Protein 1ZPW (pdb70)

Nearest PDB structures (foldseek):
  1zpw-assembly1_X  TM=1.012E+00  e=1.847E-15  Thermus thermophilus
  4es3-assembly1_A-2  TM=8.949E-01  e=5.637E-07  Halalkalibacterium halodurans C-125
  8d3q-assembly1_F  TM=9.125E-01  e=1.362E-06  Halalkalibacterium halodurans C-125
  5h1p-assembly1_B  TM=8.900E-01  e=9.610E-06  Xanthomonas albilineans GPE PC73
  7f84-assembly1_B  TM=8.403E-01  e=1.591E-05  Leptospira interrogans serovar Copenhageni str. Fiocruz L1-130

Radius of gyration: 12.7 Å; Cα contacts (8 Å, |Δi|>4): 109; chains: 1; bounding box: 32×26×33 Å

Solvent-accessible surface area: 5811 Å² total; per-residue (Å²): 96,151,90,29,17,25,0,29,11,100,5,84,52,95,80,46,74,86,107,1,12,97,14,0,111,76,21,14,116,92,32,117,162,46,27,0,55,0,97,0,45,133,163,51,18,81,38,0,94,116,92,1,146,176,52,24,58,111,78,109,14,45,39,153,47,109,83,36,93,66,123,44,150,56,173,76,147,41,69,164,48,182

Foldseek 3Di:
DWFKKKKFKDAPDPVLVVVLVVLCVVFAADWDPGITIGTDDPVVVVVNVVVNVVRGPVVGMDMDIGGDDDWDDDDDDTDDTD

Structure (mmCIF, N/CA/C/O backbone):
data_1ZPW
#
_entry.id   1ZPW
#
_cell.length_a   44.234
_cell.length_b   55.964
_cell.length_c   74.937
_cell.angle_alpha   90.00
_cell.angle_beta   90.00
_cell.angle_gamma   90.00
#
_symmetry.space_group_name_H-M   'I 2 2 2'
#
loop_
_entity.id
_entity.type
_entity.pdbx_description
1 polymer 'hypothetical protein TT1823'
2 water water
#
loop_
_atom_site.group_PDB
_atom_site.id
_atom_site.type_symbol
_atom_site.label_atom_id
_atom_site.label_alt_id
_atom_site.label_comp_id
_atom_site.label_asym_id
_atom_site.label_entity_id
_atom_site.label_seq_id
_atom_site.pdbx_PDB_ins_code
_atom_site.Cartn_x
_atom_site.Cartn_y
_atom_site.Cartn_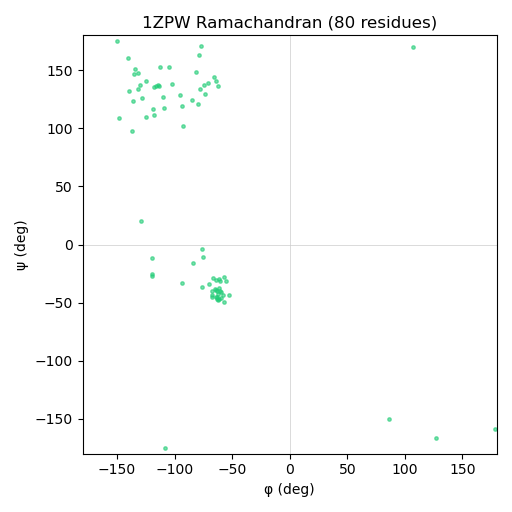z
_atom_site.occupancy
_atom_site.B_iso_or_equiv
_atom_site.auth_seq_id
_atom_site.auth_comp_id
_atom_site.auth_asym_id
_atom_site.auth_atom_id
_atom_site.pdbx_PDB_model_num
ATOM 1 N N . GLY A 1 2 ? 21.937 12.158 3.557 1.00 34.65 2 GLY X N 1
ATOM 2 C CA . GLY A 1 2 ? 20.888 12.976 4.228 1.00 33.23 2 GLY X CA 1
ATOM 3 C C . GLY A 1 2 ? 20.589 12.417 5.609 1.00 31.87 2 GLY X C 1
ATOM 4 O O . GLY A 1 2 ? 21.456 11.765 6.215 1.00 33.15 2 GLY X O 1
ATOM 5 N N . LYS A 1 3 ? 19.379 12.641 6.114 1.00 30.45 3 LYS X N 1
ATOM 6 C CA . LYS A 1 3 ? 19.044 12.089 7.441 1.00 28.02 3 LYS X CA 1
ATOM 7 C C . LYS A 1 3 ? 18.880 10.563 7.431 1.00 26.87 3 LYS X C 1
ATOM 8 O O . LYS A 1 3 ? 18.320 9.949 6.514 1.00 26.44 3 LYS X O 1
ATOM 14 N N . ARG A 1 4 ? 19.400 9.940 8.467 1.00 23.26 4 ARG X N 1
ATOM 15 C CA . ARG A 1 4 ? 19.239 8.519 8.599 1.00 21.17 4 ARG X CA 1
ATOM 16 C C . ARG A 1 4 ? 19.003 8.285 10.065 1.00 18.04 4 ARG X C 1
ATOM 17 O O . ARG A 1 4 ? 19.340 9.133 10.889 1.00 16.09 4 ARG X O 1
ATOM 25 N N . LEU A 1 5 ? 18.437 7.123 10.384 1.00 16.35 5 LEU X N 1
ATOM 26 C CA . LEU A 1 5 ? 18.263 6.704 11.781 1.00 14.77 5 LEU X CA 1
ATOM 27 C C . LEU A 1 5 ? 19.575 6.182 12.370 1.00 14.14 5 LEU X C 1
ATOM 28 O O . LEU A 1 5 ? 20.287 5.393 11.737 1.00 13.46 5 LEU X O 1
ATOM 33 N N . TYR A 1 6 ? 19.886 6.645 13.575 1.00 13.74 6 TYR X N 1
ATOM 34 C CA . TYR A 1 6 ? 21.024 6.104 14.336 1.00 13.20 6 TYR X CA 1
ATOM 35 C C . TYR A 1 6 ? 20.543 5.643 15.685 1.00 13.24 6 TYR X C 1
ATOM 36 O O . TYR A 1 6 ? 19.705 6.289 16.318 1.00 14.02 6 TYR X O 1
ATOM 45 N N . ALA A 1 7 ? 21.080 4.513 16.148 1.00 11.76 7 ALA X N 1
ATOM 46 C CA . ALA A 1 7 ? 20.893 4.106 17.540 1.00 10.64 7 ALA X CA 1
ATOM 47 C C . ALA A 1 7 ? 22.112 4.607 18.298 1.00 11.07 7 ALA X C 1
ATOM 48 O O . ALA A 1 7 ? 23.257 4.376 17.890 1.00 11.02 7 ALA X O 1
ATOM 50 N N . VAL A 1 8 ? 21.865 5.311 19.391 1.00 11.18 8 VAL X N 1
ATOM 51 C CA . VAL A 1 8 ? 22.970 5.902 20.159 1.00 11.16 8 VAL X CA 1
ATOM 52 C C . VAL A 1 8 ? 22.924 5.268 21.538 1.00 11.36 8 VAL X C 1
ATOM 53 O O . VAL A 1 8 ? 21.987 5.524 22.287 1.00 10.88 8 VAL X O 1
ATOM 57 N N . ALA A 1 9 ? 23.937 4.447 21.856 1.00 10.16 9 ALA X N 1
ATOM 58 C CA . ALA A 1 9 ? 23.940 3.673 23.084 1.00 11.00 9 ALA X CA 1
ATOM 59 C C . ALA A 1 9 ? 25.092 4.124 23.950 1.00 11.70 9 ALA X C 1
ATOM 60 O O . ALA A 1 9 ? 26.210 4.322 23.462 1.00 12.38 9 ALA X O 1
ATOM 62 N N . TYR A 1 10 ? 24.827 4.287 25.239 1.00 12.12 10 TYR X N 1
ATOM 63 C CA . TYR A 1 10 ? 25.857 4.823 26.127 1.00 12.99 10 TYR X CA 1
ATOM 64 C C . TYR A 1 10 ? 25.980 4.055 27.413 1.00 13.06 10 TYR X C 1
ATOM 65 O O . TYR A 1 10 ? 25.020 3.439 27.901 1.00 13.19 10 TYR X O 1
ATOM 74 N N . ASP A 1 11 ? 27.183 4.071 27.944 1.00 12.57 11 ASP X N 1
ATOM 75 C CA . ASP A 1 11 ? 27.503 3.383 29.177 1.00 13.08 11 ASP X CA 1
ATOM 76 C C . ASP A 1 11 ? 28.365 4.383 29.947 1.00 13.36 11 ASP X C 1
ATOM 77 O O . ASP A 1 11 ? 29.561 4.515 29.676 1.00 13.86 11 ASP X O 1
ATOM 82 N N . ILE A 1 12 ? 27.726 5.120 30.871 1.00 13.25 12 ILE X N 1
ATOM 83 C CA . ILE A 1 12 ? 28.366 6.213 31.614 1.00 13.18 12 ILE X CA 1
ATOM 84 C C . ILE A 1 12 ? 28.196 5.921 33.105 1.00 13.46 12 ILE X C 1
ATOM 85 O O . ILE A 1 12 ? 27.087 5.977 33.602 1.00 14.25 12 ILE X O 1
ATOM 92 N N . PRO A 1 13 ? 29.253 5.580 33.803 1.00 13.63 13 PRO X N 1
ATOM 93 C CA . PRO A 1 13 ? 29.099 5.216 35.230 1.00 14.79 13 PRO X CA 1
ATOM 94 C C . PRO A 1 13 ? 28.674 6.337 36.143 1.00 15.70 13 PRO X C 1
ATOM 95 O O . PRO A 1 13 ? 27.986 6.104 37.188 1.00 16.55 13 PRO X O 1
ATOM 99 N N . ASP A 1 14 ? 29.042 7.558 35.773 1.00 14.93 14 ASP X N 1
ATOM 100 C CA . ASP A 1 14 ? 28.776 8.724 36.590 1.00 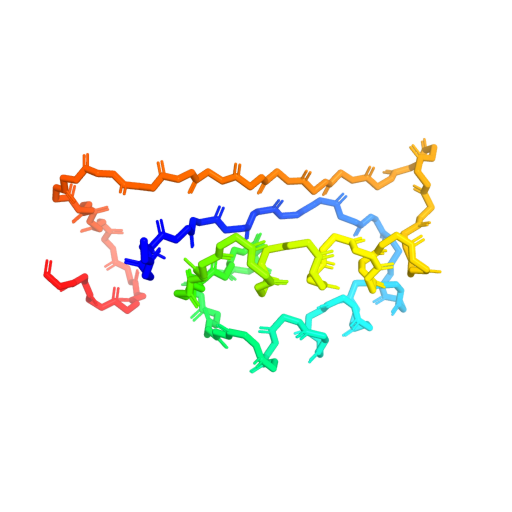15.03 14 ASP X CA 1
ATOM 101 C C . ASP A 1 14 ? 27.391 9.300 36.358 1.00 14.44 14 ASP X C 1
ATOM 102 O O . ASP A 1 14 ? 27.023 9.639 35.212 1.00 13.70 14 ASP X O 1
ATOM 107 N N . ASP A 1 15 ? 26.598 9.423 37.428 1.00 14.46 15 ASP X N 1
ATOM 108 C CA . ASP A 1 15 ? 25.208 9.861 37.236 1.00 14.13 15 ASP X CA 1
ATOM 109 C C . ASP A 1 15 ? 25.084 11.267 36.633 1.00 14.27 15 ASP X C 1
ATOM 110 O O . ASP A 1 15 ? 24.223 11.501 35.786 1.00 13.74 15 ASP X O 1
ATOM 115 N N . THR A 1 16 ? 25.911 12.212 37.114 1.00 14.87 16 THR X N 1
ATOM 116 C CA . THR A 1 16 ? 25.845 13.585 36.630 1.00 15.20 16 THR X CA 1
ATOM 117 C C . THR A 1 16 ? 26.183 13.674 35.137 1.00 13.90 16 THR X C 1
ATOM 118 O O . THR A 1 16 ? 25.458 14.327 34.394 1.00 14.28 16 THR X O 1
ATOM 122 N N . ARG A 1 17 ? 27.262 13.022 34.720 1.00 13.05 17 ARG X N 1
ATOM 123 C CA . ARG A 1 17 ? 27.607 12.991 33.295 1.00 12.74 17 ARG X CA 1
ATOM 124 C C . ARG A 1 17 ? 26.502 12.325 32.495 1.00 12.79 17 ARG X C 1
ATOM 125 O O . ARG A 1 17 ? 26.196 12.771 31.401 1.00 12.33 17 ARG X O 1
ATOM 133 N N . ARG A 1 18 ? 25.877 11.288 33.052 1.00 12.13 18 ARG X N 1
ATOM 134 C CA . ARG A 1 18 ? 24.831 10.586 32.299 1.00 11.49 18 ARG X CA 1
ATOM 135 C C . ARG A 1 18 ? 23.604 11.473 32.086 1.00 12.00 18 ARG X C 1
ATOM 136 O O . ARG A 1 18 ? 23.003 11.470 31.011 1.00 12.47 18 ARG X O 1
ATOM 144 N N . VAL A 1 19 ? 23.245 12.238 33.121 1.00 11.66 19 VAL X N 1
ATOM 145 C CA . VAL A 1 19 ? 22.098 13.140 33.030 1.00 13.02 19 VAL X CA 1
ATOM 146 C C . VAL A 1 19 ? 22.401 14.184 31.947 1.00 12.91 19 VAL X C 1
ATOM 147 O O . VAL A 1 19 ? 21.551 14.480 31.104 1.00 13.59 19 VAL X O 1
ATOM 151 N N . LYS A 1 20 ? 23.626 14.728 31.974 1.00 12.37 20 LYS X N 1
ATOM 152 C CA . LYS A 1 20 ? 23.979 15.742 30.969 1.00 13.19 20 LYS X CA 1
ATOM 153 C C . LYS A 1 20 ? 23.951 15.180 29.549 1.00 13.05 20 LYS X C 1
ATOM 154 O O . LYS A 1 20 ? 23.452 15.836 28.604 1.00 13.48 20 LYS X O 1
ATOM 160 N N . LEU A 1 21 ? 24.442 13.945 29.402 1.00 12.88 21 LEU X N 1
ATOM 161 C CA . LEU A 1 21 ? 24.452 13.323 28.079 1.00 12.46 21 LEU X CA 1
ATOM 162 C C . LEU A 1 21 ? 23.026 13.044 27.605 1.00 12.60 21 LEU X C 1
ATOM 163 O O . LEU A 1 21 ? 22.704 13.315 26.473 1.00 11.28 21 LEU X O 1
ATOM 168 N N . ALA A 1 22 ? 22.170 12.528 28.475 1.00 12.24 22 ALA X N 1
ATOM 169 C CA . ALA A 1 22 ? 20.771 12.311 28.082 1.00 11.32 22 ALA X CA 1
ATOM 170 C C . ALA A 1 22 ? 20.073 13.597 27.676 1.00 12.52 22 ALA X C 1
ATOM 171 O O . ALA A 1 22 ? 19.304 13.608 26.711 1.00 13.09 22 ALA X O 1
ATOM 173 N N . ASN A 1 23 ? 20.326 14.671 28.404 1.00 12.51 23 ASN X N 1
ATOM 174 C CA . ASN A 1 23 ? 19.732 15.951 28.066 1.00 13.44 23 ASN X CA 1
ATOM 175 C C . ASN A 1 23 ? 20.216 16.427 26.711 1.00 12.89 23 ASN X C 1
ATOM 176 O O . ASN A 1 23 ? 19.439 16.966 25.907 1.00 14.12 23 ASN X O 1
ATOM 185 N N . LEU A 1 24 ? 21.498 16.200 26.430 1.00 11.81 24 LEU X N 1
ATOM 186 C CA . LEU A 1 24 ? 22.023 16.517 25.096 1.00 12.28 24 LEU X CA 1
ATOM 187 C C . LEU A 1 24 ? 21.322 15.709 24.001 1.00 13.04 24 LEU X C 1
ATOM 188 O O . LEU A 1 24 ? 20.880 16.256 22.984 1.00 12.71 24 LEU X O 1
ATOM 193 N N . LEU A 1 25 ? 21.186 14.396 24.231 1.00 12.22 25 LEU X N 1
ATOM 194 C CA . LEU A 1 25 ? 20.592 13.532 23.222 1.00 11.82 25 LEU X CA 1
ATOM 195 C C . LEU A 1 25 ? 19.133 13.897 22.881 1.00 12.40 25 LEU X C 1
ATOM 196 O O . LEU A 1 25 ? 18.712 13.715 21.749 1.00 12.46 25 LEU X O 1
ATOM 201 N N . LYS A 1 26 ? 18.414 14.454 23.848 1.00 13.31 26 LYS X N 1
ATOM 202 C CA . LYS A 1 26 ? 17.057 14.956 23.619 1.00 14.97 26 LYS X CA 1
ATOM 203 C C . LYS A 1 26 ? 16.978 15.999 22.507 1.00 16.04 26 LYS X C 1
ATOM 204 O O . LYS A 1 26 ? 15.946 16.131 21.848 1.00 16.17 26 LYS X O 1
ATOM 210 N N . SER A 1 27 ? 18.067 16.738 22.282 1.00 15.77 27 SER X N 1
ATOM 211 C CA . SER A 1 27 ? 18.070 17.746 21.225 1.00 18.01 27 SER X CA 1
ATOM 212 C C . SER A 1 27 ? 18.175 17.124 19.824 1.00 17.08 27 SER X C 1
ATOM 213 O O . SER A 1 27 ? 17.937 17.789 18.791 1.00 18.53 27 SER X O 1
ATOM 216 N N . TYR A 1 28 ? 18.476 15.815 19.763 1.00 15.75 28 TYR X N 1
ATOM 217 C CA . TYR A 1 28 ? 18.625 15.118 18.494 1.00 15.95 28 TYR X CA 1
ATOM 218 C C . TYR A 1 28 ? 17.662 13.969 18.283 1.00 14.92 28 TYR X C 1
ATOM 219 O O . TYR A 1 28 ? 17.593 13.423 17.187 1.00 16.76 28 TYR X O 1
ATOM 228 N N . GLY A 1 29 ? 16.962 13.558 19.333 1.00 13.48 29 GLY X N 1
ATOM 229 C CA . GLY A 1 29 ? 16.133 12.383 19.202 1.00 12.54 29 GLY X CA 1
ATOM 230 C C . GLY A 1 29 ? 15.439 12.029 20.476 1.00 12.37 29 GLY X C 1
ATOM 231 O O . GLY A 1 29 ? 15.295 12.878 21.371 1.00 11.92 29 GLY X O 1
ATOM 232 N N . GLU A 1 30 ? 15.022 10.768 20.586 1.00 12.93 30 GLU X N 1
ATOM 233 C CA . GLU A 1 30 ? 14.195 10.339 21.702 1.00 13.87 30 GLU X CA 1
ATOM 234 C C . GLU A 1 30 ? 14.730 9.067 22.331 1.00 13.18 30 GLU X C 1
ATOM 235 O O . GLU A 1 30 ? 15.296 8.192 21.653 1.00 14.06 30 GLU X O 1
ATOM 241 N N . ARG A 1 31 ? 14.526 8.965 23.628 1.00 12.92 31 ARG X N 1
ATOM 242 C CA . ARG A 1 31 ? 14.871 7.757 24.380 1.00 13.16 31 ARG X CA 1
ATOM 243 C C . ARG A 1 31 ? 14.035 6.565 23.919 1.00 14.07 31 ARG X C 1
ATOM 244 O O . ARG A 1 31 ? 12.832 6.692 23.686 1.00 14.95 31 ARG X O 1
ATOM 252 N N . VAL A 1 32 ? 14.671 5.399 23.836 1.00 14.06 32 VAL X N 1
ATOM 253 C CA . VAL A 1 32 ? 13.934 4.143 23.624 1.00 13.85 32 VAL X CA 1
ATOM 254 C C . VAL A 1 32 ? 14.122 3.131 24.756 1.00 14.33 32 VAL X C 1
ATOM 255 O O . VAL A 1 32 ? 13.265 2.268 24.940 1.00 15.70 32 VAL X O 1
ATOM 259 N N . GLN A 1 33 ? 15.244 3.225 25.474 1.00 14.70 33 GLN X N 1
ATOM 260 C CA . GLN A 1 33 ? 15.624 2.328 26.573 1.00 15.93 33 GLN X CA 1
ATOM 261 C C . GLN A 1 33 ? 16.457 3.111 27.547 1.00 15.98 33 GLN X C 1
ATOM 262 O O . GLN A 1 33 ? 16.812 4.264 27.292 1.00 16.47 33 GLN X O 1
ATOM 268 N N . LEU A 1 34 ? 16.804 2.475 28.668 1.00 17.21 34 LEU X N 1
ATOM 269 C CA . LEU A 1 34 ? 17.564 3.149 29.735 1.00 18.21 34 LEU X CA 1
ATOM 270 C C . LEU A 1 34 ? 18.888 3.774 29.271 1.00 18.20 34 LEU X C 1
ATOM 271 O O . LEU A 1 34 ? 19.337 4.787 29.832 1.00 18.59 34 LEU X O 1
ATOM 276 N N . SER A 1 35 ? 19.503 3.158 28.269 1.00 16.37 35 SER X N 1
ATOM 277 C CA . SER A 1 35 ? 20.830 3.564 27.792 1.00 15.75 35 SER X CA 1
ATOM 278 C C . SER A 1 35 ? 20.855 3.762 26.296 1.00 13.59 35 SER X C 1
ATOM 279 O O . SER A 1 35 ? 21.941 3.720 25.716 1.00 12.89 35 SER X O 1
ATOM 282 N N . VAL A 1 36 ? 19.695 3.959 25.654 1.00 11.92 36 VAL X N 1
ATOM 283 C CA . VAL A 1 36 ? 19.671 4.107 24.199 1.00 12.41 36 VAL X CA 1
ATOM 284 C C . VAL A 1 36 ? 18.708 5.185 23.726 1.00 12.22 36 VAL X C 1
ATOM 285 O O . VAL A 1 36 ? 17.565 5.210 24.178 1.00 12.74 36 VAL X O 1
ATOM 289 N N . PHE A 1 37 ? 19.191 6.051 22.822 1.00 11.86 37 PHE X N 1
ATOM 290 C CA . PHE A 1 37 ? 18.354 6.993 22.094 1.00 10.48 37 PHE X CA 1
ATOM 291 C C . PHE A 1 37 ? 18.315 6.657 20.633 1.00 11.87 37 PHE X C 1
ATOM 292 O O . PHE A 1 37 ? 19.289 6.119 20.096 1.00 12.50 37 PHE X O 1
ATOM 300 N N . GLU A 1 38 ? 17.211 7.029 19.972 1.00 11.68 38 GLU X N 1
ATOM 301 C CA . GLU A 1 38 ? 17.150 6.956 18.520 1.00 11.59 38 GLU X CA 1
ATOM 302 C C . GLU A 1 38 ? 17.139 8.353 17.973 1.00 12.34 38 GLU X C 1
ATOM 303 O O . GLU A 1 38 ? 16.282 9.146 18.361 1.00 13.31 38 GLU X O 1
ATOM 309 N N . CYS A 1 39 ? 18.056 8.629 17.052 1.00 12.18 39 CYS X N 1
ATOM 310 C CA . CYS A 1 39 ? 18.284 9.990 16.549 1.00 12.85 39 CYS X CA 1
ATOM 311 C C . CYS A 1 39 ? 18.333 9.984 15.036 1.00 13.86 39 CYS X C 1
ATOM 312 O O . CYS A 1 39 ? 19.032 9.194 14.417 1.00 14.52 39 CYS X O 1
ATOM 315 N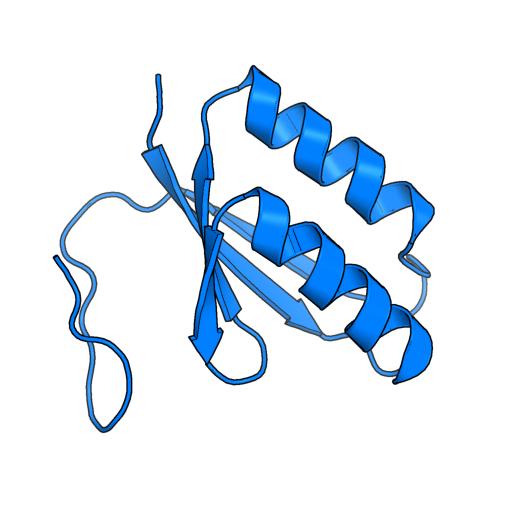 N . TYR A 1 40 ? 17.633 10.928 14.419 1.00 14.46 40 TYR X N 1
ATOM 316 C CA . TYR A 1 40 ? 17.760 11.106 12.980 1.00 14.83 40 TYR X CA 1
ATOM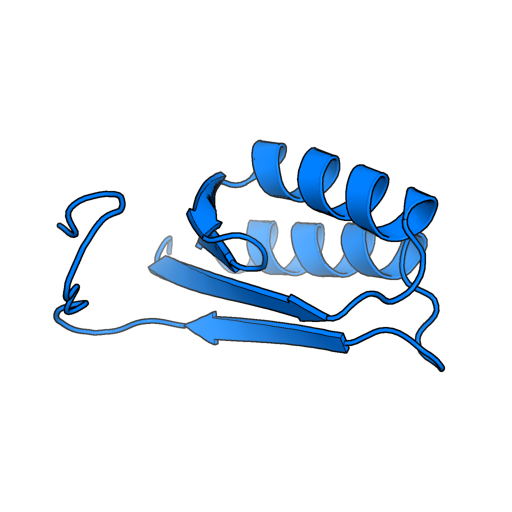 317 C C . TYR A 1 40 ? 18.804 12.155 12.713 1.00 14.83 40 TYR X C 1
ATOM 318 O O . TYR A 1 40 ? 18.669 13.284 13.182 1.00 16.63 40 TYR X O 1
ATOM 327 N N . LEU A 1 41 ? 19.865 11.777 12.014 1.00 14.84 41 LEU X N 1
ATOM 328 C CA . LEU A 1 41 ? 21.026 12.664 11.839 1.00 16.45 41 LEU X CA 1
ATOM 329 C C . LEU A 1 41 ? 21.472 12.649 10.407 1.00 18.12 41 LEU X C 1
ATOM 330 O O . LEU A 1 41 ? 21.397 11.608 9.708 1.00 18.90 41 LEU X O 1
ATOM 335 N N . ASP A 1 42 ? 21.970 13.793 9.960 1.00 20.43 42 ASP X N 1
ATOM 336 C CA . ASP A 1 42 ? 22.794 13.785 8.765 1.00 22.13 42 ASP X CA 1
ATOM 337 C C . ASP A 1 42 ? 24.247 14.044 9.175 1.00 23.25 42 ASP X C 1
ATOM 338 O O . ASP A 1 42 ? 24.559 14.106 10.370 1.00 22.52 42 ASP X O 1
ATOM 343 N N . GLU A 1 43 ? 25.147 14.171 8.198 1.00 23.88 43 GLU X N 1
ATOM 344 C CA . GLU A 1 43 ? 26.552 14.382 8.515 1.00 24.95 43 GLU X CA 1
ATOM 345 C C . GLU A 1 43 ? 26.788 15.554 9.464 1.00 23.55 43 GLU X C 1
ATOM 346 O O . GLU A 1 43 ? 27.558 15.429 10.418 1.00 22.87 43 GLU X O 1
ATOM 352 N N . ARG A 1 44 ? 26.102 16.669 9.221 1.00 22.60 44 ARG X N 1
ATOM 353 C CA . ARG A 1 44 ? 26.312 17.864 10.013 1.00 22.0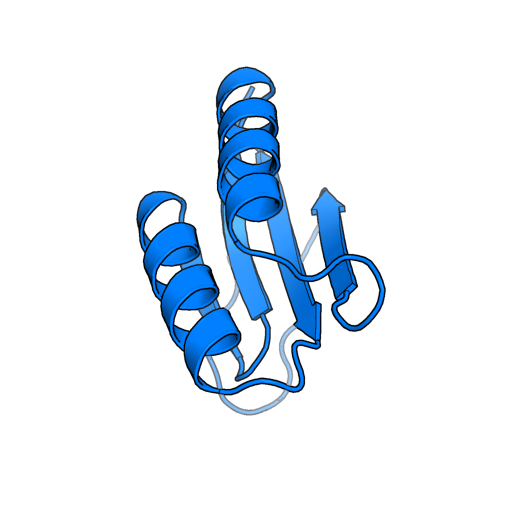2 44 ARG X CA 1
ATOM 354 C C . ARG A 1 44 ? 25.837 17.684 11.473 1.00 20.60 44 ARG X C 1
ATOM 355 O O . ARG A 1 44 ? 26.534 18.052 12.441 1.00 20.63 44 ARG X O 1
ATOM 363 N N . LEU A 1 45 ? 24.653 17.102 11.622 1.00 19.26 45 LEU X N 1
ATOM 364 C CA . LEU A 1 45 ? 24.120 16.882 12.959 1.00 17.29 45 LEU X CA 1
ATOM 365 C C . LEU A 1 45 ? 24.904 15.817 13.697 1.00 17.46 45 LEU X C 1
ATOM 366 O O . LEU A 1 45 ? 25.042 15.874 14.921 1.00 15.59 45 LEU X O 1
ATOM 371 N N . LEU A 1 46 ? 25.382 14.832 12.969 1.00 16.18 46 LEU X N 1
ATOM 372 C CA . LEU A 1 46 ? 26.205 13.778 13.599 1.00 15.36 46 LEU X CA 1
ATOM 373 C C . LEU A 1 46 ? 27.482 14.389 14.170 1.00 15.58 46 LEU X C 1
ATOM 374 O O . LEU A 1 46 ? 27.854 14.145 15.320 1.00 15.31 46 LEU X O 1
ATOM 379 N N . GLU A 1 47 ? 28.157 15.216 13.372 1.00 14.66 47 GLU X N 1
ATOM 380 C CA . GLU A 1 47 ? 29.363 15.877 13.841 1.00 15.28 47 GLU X CA 1
ATOM 381 C C . GLU A 1 47 ? 29.061 16.755 15.058 1.00 14.79 47 GLU X C 1
ATOM 382 O O . GLU A 1 47 ? 29.841 16.806 15.985 1.00 13.90 47 GLU X O 1
ATOM 388 N N . ASP A 1 48 ? 27.917 17.443 15.037 1.00 14.25 48 ASP X N 1
ATOM 389 C CA . ASP A 1 48 ? 27.527 18.318 16.129 1.00 13.99 48 ASP X CA 1
ATOM 390 C C . ASP A 1 48 ? 27.296 17.521 17.414 1.00 13.94 48 ASP X C 1
ATOM 391 O O . ASP A 1 48 ? 27.748 17.918 18.511 1.00 13.83 48 ASP X O 1
ATOM 396 N N . LEU A 1 49 ? 26.587 16.400 17.263 1.00 14.34 49 LEU X N 1
ATOM 397 C 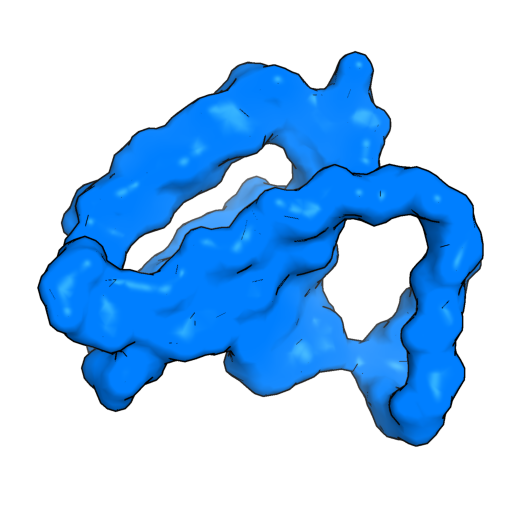CA . LEU A 1 49 ? 26.377 15.488 18.392 1.00 13.49 49 LEU X CA 1
ATOM 398 C C . LEU A 1 49 ? 27.721 15.022 18.974 1.00 13.50 49 LEU X C 1
ATOM 399 O O . LEU A 1 49 ? 27.911 15.079 20.194 1.00 13.04 49 LEU X O 1
ATOM 404 N N . ARG A 1 50 ? 28.637 14.559 18.122 1.00 13.86 50 ARG X N 1
ATOM 405 C CA . ARG A 1 50 ? 29.944 14.120 18.633 1.00 14.99 50 ARG X CA 1
ATOM 406 C C . ARG A 1 50 ? 30.694 15.220 19.337 1.00 15.36 50 ARG X C 1
ATOM 407 O O . ARG A 1 50 ? 31.239 15.013 20.438 1.00 14.94 50 ARG X O 1
ATOM 415 N N . ARG A 1 51 ? 30.718 16.403 18.718 1.00 14.88 51 ARG X N 1
ATOM 416 C CA . ARG A 1 51 ? 31.421 17.536 19.280 1.00 15.02 51 ARG X CA 1
ATOM 417 C C . ARG A 1 51 ? 30.901 17.884 20.670 1.00 15.80 51 ARG X C 1
ATOM 418 O O . ARG A 1 51 ? 31.696 18.109 21.596 1.00 17.15 51 ARG X O 1
ATOM 432 N N . ARG A 1 52 ? 29.579 17.875 20.828 1.00 13.43 52 ARG X N 1
ATOM 433 C CA . ARG A 1 52 ? 28.964 18.242 22.100 1.00 14.19 52 ARG X CA 1
ATOM 434 C C . ARG A 1 52 ? 29.098 17.106 23.103 1.00 14.50 52 ARG X C 1
ATOM 435 O O . ARG A 1 52 ? 29.284 17.374 24.290 1.00 15.10 52 ARG X O 1
ATOM 443 N N . ALA A 1 53 ? 28.998 15.861 22.640 1.00 14.83 53 ALA X N 1
ATOM 444 C CA . ALA A 1 53 ? 29.130 14.713 23.554 1.00 15.58 53 ALA X CA 1
ATOM 445 C C . ALA A 1 53 ? 30.553 14.675 24.116 1.00 16.95 53 ALA X C 1
ATOM 446 O O . ALA A 1 53 ? 30.763 14.459 25.296 1.00 15.71 53 ALA X O 1
ATOM 448 N N . ARG A 1 54 ? 31.520 14.998 23.266 1.00 18.03 54 ARG X N 1
ATOM 449 C CA . ARG A 1 54 ? 32.907 15.022 23.716 1.00 20.19 54 ARG X CA 1
ATOM 450 C C . ARG A 1 54 ? 33.180 16.010 24.839 1.00 20.54 54 ARG X C 1
ATOM 451 O O . ARG A 1 54 ? 34.082 15.775 25.658 1.00 22.64 54 ARG X O 1
ATOM 459 N N . ARG A 1 55 ? 32.468 17.124 24.885 1.00 21.16 55 ARG X N 1
ATOM 460 C CA . ARG A 1 55 ? 32.666 18.084 25.963 1.00 21.84 55 ARG X CA 1
ATOM 461 C C . ARG A 1 55 ? 32.268 17.443 27.285 1.00 22.27 55 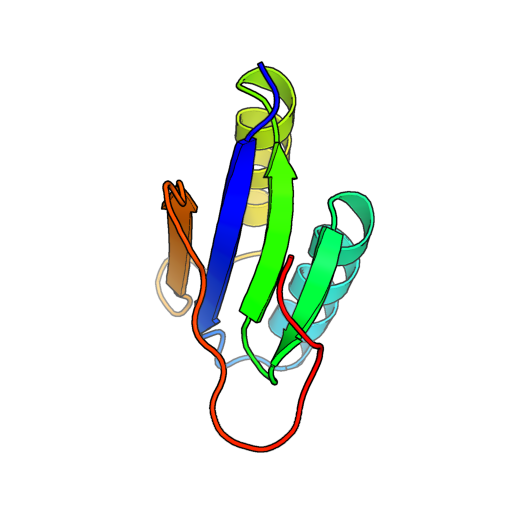ARG X C 1
ATOM 462 O O . ARG A 1 55 ? 32.833 17.783 28.318 1.00 23.16 55 ARG X O 1
ATOM 470 N N . LEU A 1 56 ? 31.303 16.513 27.237 1.00 20.81 56 LEU X N 1
ATOM 471 C CA . LEU A 1 56 ? 30.662 15.991 28.452 1.00 21.30 56 LEU X CA 1
ATOM 472 C C . LEU A 1 56 ? 31.277 14.738 29.018 1.00 21.23 56 LEU X C 1
ATOM 473 O O . LEU A 1 56 ? 31.220 14.539 30.244 1.00 21.70 56 LEU X O 1
ATOM 478 N N . LEU A 1 57 ? 31.792 13.883 28.149 1.00 19.66 57 LEU X N 1
ATOM 479 C CA . LEU A 1 57 ? 32.226 12.529 28.537 1.00 19.97 57 LEU X CA 1
ATOM 480 C C . LEU A 1 57 ? 33.605 12.517 29.169 1.00 19.33 57 LEU X C 1
ATOM 481 O O . LEU A 1 57 ? 34.476 13.314 28.799 1.00 21.25 57 LEU X O 1
ATOM 486 N N . ASP A 1 58 ? 33.813 11.580 30.087 1.00 18.28 58 ASP X N 1
ATOM 487 C CA . ASP A 1 58 ? 35.133 11.246 30.595 1.00 19.89 58 ASP X CA 1
ATOM 488 C C . ASP A 1 58 ? 35.608 10.112 29.721 1.00 20.76 58 ASP X C 1
ATOM 489 O O . ASP A 1 58 ? 35.165 8.978 29.865 1.00 19.58 58 ASP X O 1
ATOM 494 N N . LEU A 1 59 ? 36.487 10.381 28.764 1.00 23.39 59 LEU X N 1
ATOM 495 C CA . LEU A 1 59 ? 36.705 9.315 27.761 1.00 24.55 59 LEU X CA 1
ATOM 496 C C . LEU A 1 59 ? 37.577 8.147 28.272 1.00 24.55 59 LEU X C 1
ATOM 497 O O . LEU A 1 59 ? 37.705 7.129 27.597 1.00 25.78 59 LEU X O 1
ATOM 502 N N . GLY A 1 60 ? 38.085 8.270 29.497 1.00 22.66 60 GLY X N 1
ATOM 503 C CA . GLY A 1 60 ? 38.684 7.145 30.194 1.00 22.55 60 GLY X CA 1
ATOM 504 C C . GLY A 1 60 ? 37.715 6.234 30.935 1.00 20.93 60 GLY X C 1
ATOM 505 O O . GLY A 1 60 ? 38.094 5.115 31.296 1.00 22.15 60 GLY X O 1
ATOM 506 N N . GLN A 1 61 ? 36.482 6.696 31.168 1.00 19.21 61 GLN X N 1
ATOM 507 C CA . GLN A 1 61 ? 35.482 5.905 31.904 1.00 18.69 61 GLN X CA 1
ATOM 508 C C . GLN A 1 61 ? 34.212 5.586 31.106 1.00 16.68 61 GLN X C 1
ATOM 509 O O . GLN A 1 61 ? 33.519 4.601 31.422 1.00 17.07 61 GLN X O 1
ATOM 515 N N . ASP A 1 62 ? 33.888 6.437 30.152 1.00 14.63 62 ASP X N 1
ATOM 516 C CA . ASP A 1 62 ? 32.555 6.445 29.522 1.00 13.18 62 ASP X CA 1
ATOM 517 C C . ASP A 1 62 ? 32.632 5.826 28.150 1.00 14.29 62 ASP X C 1
ATOM 518 O O . ASP A 1 62 ? 33.701 5.851 27.511 1.00 13.70 62 ASP X O 1
ATOM 523 N N . ALA A 1 63 ? 31.514 5.263 27.692 1.00 13.97 63 ALA X N 1
ATOM 524 C CA . ALA A 1 63 ? 31.417 4.733 26.330 1.00 13.65 63 ALA X CA 1
ATOM 525 C C . ALA A 1 63 ? 30.173 5.250 25.638 1.00 13.77 63 ALA X C 1
ATOM 526 O O . ALA A 1 63 ? 29.092 5.235 26.192 1.00 14.09 63 ALA X O 1
ATOM 528 N N . LEU A 1 64 ? 30.323 5.632 24.377 1.00 13.80 64 LEU X N 1
ATOM 529 C CA . LEU A 1 64 ? 29.202 6.041 23.556 1.00 14.03 64 LEU X CA 1
ATOM 530 C C . LEU A 1 64 ? 29.379 5.381 22.200 1.00 13.19 64 LEU X C 1
ATOM 531 O O . LEU A 1 64 ? 30.426 5.548 21.552 1.00 14.02 64 LEU X O 1
ATOM 536 N N . ARG A 1 65 ? 28.370 4.624 21.773 1.00 11.04 65 ARG X N 1
ATOM 537 C CA . ARG A 1 65 ? 28.436 3.991 20.457 1.00 11.93 65 ARG X CA 1
ATOM 538 C C . ARG A 1 65 ? 27.325 4.495 19.577 1.00 12.39 65 ARG X C 1
ATOM 539 O O . ARG A 1 65 ? 26.177 4.574 20.007 1.00 11.98 65 ARG X O 1
ATOM 547 N N . ILE A 1 66 ? 27.660 4.813 18.331 1.00 11.98 66 ILE X N 1
ATOM 548 C CA . ILE A 1 66 ? 26.679 5.358 17.391 1.00 13.25 66 ILE X CA 1
ATOM 549 C C . ILE A 1 66 ? 26.546 4.424 16.205 1.00 13.17 66 ILE X C 1
ATOM 550 O O . ILE A 1 66 ? 27.523 4.210 15.461 1.00 14.35 66 ILE X O 1
ATOM 555 N N . TYR A 1 67 ? 25.350 3.859 16.034 1.00 11.69 67 TYR X N 1
ATOM 556 C CA . TYR A 1 67 ? 25.091 2.872 14.983 1.00 12.22 67 TYR X CA 1
ATOM 557 C C . TYR A 1 67 ? 24.206 3.428 13.893 1.00 12.46 67 TYR X C 1
ATOM 558 O O . TYR A 1 67 ? 23.040 3.702 14.152 1.00 12.75 67 TYR X O 1
ATOM 567 N N . PRO A 1 68 ? 24.693 3.512 12.658 1.00 12.85 68 PRO X N 1
ATOM 568 C CA . PRO A 1 68 ? 23.783 3.866 11.561 1.00 13.86 68 PRO X CA 1
ATOM 569 C C . PRO A 1 68 ? 22.889 2.682 11.247 1.00 13.69 68 PRO X C 1
ATOM 570 O O . PRO A 1 68 ? 23.400 1.565 11.097 1.00 14.90 68 PRO X O 1
ATOM 574 N N . VAL A 1 69 ? 21.580 2.893 11.181 1.00 13.94 69 VAL X N 1
ATOM 575 C CA . VAL A 1 69 ? 20.626 1.784 11.066 1.00 15.02 69 VAL X CA 1
ATOM 576 C C . VAL A 1 69 ? 20.157 1.697 9.623 1.00 17.35 69 VAL X C 1
ATOM 577 O O . VAL A 1 69 ? 19.943 2.716 8.980 1.00 18.82 69 VAL X O 1
ATOM 581 N N . ALA A 1 70 ? 20.054 0.487 9.108 1.00 19.58 70 ALA X N 1
ATOM 582 C CA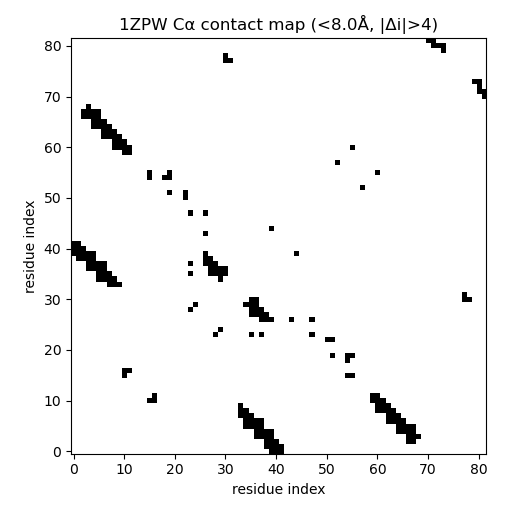 . ALA A 1 70 ? 19.463 0.342 7.786 1.00 22.16 70 ALA X CA 1
ATOM 583 C C . ALA A 1 70 ? 18.760 -0.958 7.741 1.00 22.66 70 ALA X C 1
ATOM 584 O O . ALA A 1 70 ? 19.378 -2.029 7.773 1.00 24.45 70 ALA X O 1
ATOM 586 N N . GLY A 1 71 ? 17.439 -0.837 7.730 1.00 23.07 71 GLY X N 1
ATOM 587 C CA . GLY A 1 71 ? 16.532 -1.959 7.637 1.00 23.29 71 GLY X CA 1
ATOM 588 C C . GLY A 1 71 ? 15.534 -1.901 8.768 1.00 23.41 71 GLY X C 1
ATOM 589 O O . GLY A 1 71 ? 15.403 -0.860 9.444 1.00 24.66 71 GLY X O 1
ATOM 590 N N . GLN A 1 72 ? 14.819 -3.009 8.979 1.00 21.55 72 GLN X N 1
ATOM 591 C CA . GLN A 1 72 ? 13.733 -3.031 9.948 1.00 20.86 72 GLN X CA 1
ATOM 592 C C . GLN A 1 72 ? 14.297 -3.183 11.351 1.00 19.28 72 GLN X C 1
ATOM 593 O O . GLN A 1 72 ? 14.984 -4.163 11.619 1.00 19.78 72 GLN X O 1
ATOM 599 N N . VAL A 1 73 ? 14.005 -2.222 12.222 1.00 17.73 73 VAL X N 1
ATOM 600 C CA . VAL A 1 73 ? 14.289 -2.398 13.662 1.00 16.67 73 VAL X CA 1
ATOM 601 C C . VAL A 1 73 ? 13.255 -3.364 14.250 1.00 16.90 73 VAL X C 1
ATOM 602 O O . VAL A 1 73 ? 12.061 -3.259 13.961 1.00 18.00 73 VAL X O 1
ATOM 606 N N . GLU A 1 74 ? 13.704 -4.297 15.091 1.00 16.47 74 GLU X N 1
ATOM 607 C CA . GLU A 1 74 ? 12.831 -5.284 15.712 1.00 16.21 74 GLU X CA 1
ATOM 608 C C . GLU A 1 74 ? 12.770 -5.056 17.214 1.00 17.01 74 GLU X C 1
ATOM 609 O O . GLU A 1 74 ? 13.780 -4.755 17.840 1.00 15.96 74 GLU X O 1
ATOM 615 N N . VAL A 1 75 ? 11.568 -5.132 17.774 1.00 16.20 75 VAL X N 1
ATOM 616 C CA . VAL A 1 75 ? 11.366 -4.822 19.192 1.00 16.44 75 VAL X CA 1
ATOM 617 C C . VAL A 1 75 ? 10.636 -5.965 19.808 1.00 17.51 75 VAL X C 1
ATOM 618 O O . VAL A 1 75 ? 9.556 -6.355 19.331 1.00 19.60 75 VAL X O 1
ATOM 622 N N . LEU A 1 76 ? 11.203 -6.504 20.878 1.00 16.60 76 LEU X N 1
ATOM 623 C CA . LEU A 1 76 ? 10.527 -7.517 21.669 1.00 17.14 76 LEU X CA 1
ATOM 624 C C . LEU A 1 76 ? 10.262 -6.920 23.023 1.00 17.38 76 LEU X C 1
ATOM 625 O O . LEU A 1 76 ? 11.126 -6.247 23.585 1.00 17.35 76 LEU X O 1
ATOM 630 N N . GLY A 1 77 ? 9.063 -7.149 23.558 1.00 18.41 77 GLY X N 1
ATOM 631 C CA . GLY A 1 77 ? 8.743 -6.649 24.886 1.00 19.71 77 GLY X CA 1
ATOM 632 C C . GLY A 1 77 ? 8.220 -5.233 24.896 1.00 21.29 77 GLY X C 1
ATOM 633 O O . GLY A 1 77 ? 7.569 -4.768 23.930 1.00 21.84 77 GLY X O 1
ATOM 634 N N . VAL A 1 78 ? 8.491 -4.538 25.998 1.00 22.47 78 VAL X N 1
ATOM 635 C CA . VAL A 1 78 ? 7.968 -3.190 26.211 1.00 24.68 78 VAL X CA 1
ATOM 636 C C . VAL A 1 78 ? 8.764 -2.185 25.399 1.00 25.57 78 VAL X C 1
ATOM 637 O O . VAL A 1 78 ? 9.833 -2.494 24.852 1.00 27.63 78 VAL X O 1
ATOM 641 N N . GLY A 1 79 ? 8.272 -0.963 25.363 1.00 26.81 79 GLY X N 1
ATOM 642 C CA . GLY A 1 79 ? 9.070 0.094 24.783 1.00 26.23 79 GLY X CA 1
ATOM 643 C C . GLY A 1 79 ? 8.500 0.484 23.444 1.00 25.75 79 GLY X C 1
ATOM 644 O O . GLY A 1 79 ? 7.626 -0.205 22.888 1.00 26.55 79 GLY X O 1
ATOM 645 N N . PRO A 1 80 ? 9.022 1.580 22.908 1.00 24.63 80 PRO X N 1
ATOM 646 C CA . PRO A 1 80 ? 8.414 2.246 21.758 1.00 24.91 80 PRO X CA 1
ATOM 647 C C . PRO A 1 80 ? 8.386 1.340 20.540 1.00 24.36 80 PRO X C 1
ATOM 648 O O . PRO A 1 80 ? 9.363 0.679 20.202 1.00 22.38 80 PRO X O 1
ATOM 652 N N . LEU A 1 81 ? 7.254 1.334 19.848 1.00 24.51 81 LEU X N 1
ATOM 653 C CA . LEU A 1 81 ? 7.146 0.571 18.617 1.00 24.87 81 LEU X CA 1
ATOM 654 C C . LEU A 1 81 ? 8.068 1.150 17.537 1.00 25.29 81 LEU X C 1
ATOM 655 O O . LEU A 1 81 ? 8.250 2.369 17.459 1.00 24.97 81 LEU X O 1
ATOM 660 N N . PRO A 1 82 ? 8.657 0.289 16.711 1.00 25.05 82 PRO X N 1
ATOM 661 C CA . PRO A 1 82 ? 9.526 0.756 15.623 1.00 25.70 82 PRO X CA 1
ATOM 662 C C . PRO A 1 82 ? 8.710 1.264 14.446 1.00 26.56 82 PRO X C 1
ATOM 663 O O . PRO A 1 82 ? 7.515 0.959 14.389 1.00 27.05 82 PRO X O 1
ATOM 667 N N . GLU A 1 83 ? 9.329 2.021 13.543 1.00 27.21 83 GLU X N 1
ATOM 668 C CA . GLU A 1 83 ? 8.713 2.256 12.232 1.00 29.18 83 GLU X CA 1
ATOM 669 C C . GLU A 1 83 ? 8.542 0.920 11.491 1.00 29.35 83 GLU X C 1
ATOM 670 O O . GLU A 1 83 ? 9.536 0.233 11.203 1.00 30.00 83 GLU X O 1
#

B-factor: mean 21.15, std 9.34, range [9.77, 65.93]

Secondary structure (DSSP, 8-state):
--EEEEEEEE---HHHHHHHHHHHHTTEEEEETTEEEEEE-HHHHHHHHHHHHHH--TTT-EEEEEE--S-----SSSPPP-

Sequence (82 aa):
GKRLYAVAYDIPDDTRRVKLANLLKSYGERVQLSVFECYLDERLLEDLRRRARRLLDLGQDALRIYPVAGQVEVLGVGPLPE